Protein AF-N9EVB0-F1 (afdb_monomer)

Solvent-accessible surface area (backbone atoms only — not comparable to full-atom values): 4723 Å² total; per-residue (Å²): 132,90,76,74,54,53,66,58,54,42,51,51,51,54,52,56,45,66,67,43,93,84,57,57,87,90,66,48,76,76,45,56,46,70,48,97,85,66,48,76,46,75,40,50,82,56,63,84,41,63,71,58,44,53,51,50,52,53,45,47,62,72,48,39,70,71,47,47,70,69,62,61,76,77,121

Organism: NCBI:txid981324

Radius of gyration: 12.38 Å; Cα contacts (8 Å, |Δi|>4): 60; chains: 1; bounding box: 31×21×31 Å

Secondary structure (DSSP, 8-state):
-----HHHHHHHHHHHHTTSTT--TT--EEEEEE-TTS-EEEEETTTT-HHHHHHHHHHHHHHHHHHHHHHS---

Nearest PDB structures (foldseek):
  5zum-assembly1_B  TM=2.848E-01  e=5.447E+00  Corallococcus sp. EGB

Mean predicted aligned error: 7.47 Å

Foldseek 3Di:
DPPPPFVVVQVVLQVQLVPDPPRDPQWHFPGWDQDPVRDIDTDTPPCVPVVSVVVVVVSCVVCVVVCCVVRVPPD

pLDDT: mean 76.23, std 13.48, range [37.97, 90.0]

Structure (mmCIF, N/CA/C/O backbone):
data_AF-N9EVB0-F1
#
_entry.id   AF-N9EVB0-F1
#
loop_
_atom_site.group_PDB
_atom_site.id
_atom_site.type_symbol
_atom_site.label_atom_id
_atom_site.label_alt_id
_atom_site.label_comp_id
_atom_site.label_asym_id
_atom_site.label_entity_id
_atom_site.label_seq_id
_atom_site.pdbx_PDB_ins_code
_atom_site.Cartn_x
_atom_site.Cartn_y
_atom_site.Cartn_z
_atom_site.occupancy
_atom_site.B_iso_or_equiv
_atom_site.auth_seq_id
_atom_site.auth_comp_id
_atom_site.auth_asym_id
_atom_site.auth_atom_id
_atom_site.pdbx_PDB_model_num
ATOM 1 N N . MET A 1 1 ? 17.632 -1.315 -17.474 1.00 38.94 1 MET A N 1
ATOM 2 C CA . MET A 1 1 ? 16.405 -1.358 -16.651 1.00 38.94 1 MET A CA 1
ATOM 3 C C . MET A 1 1 ? 16.826 -1.378 -15.195 1.00 38.94 1 MET A C 1
ATOM 5 O O . MET A 1 1 ? 17.370 -2.383 -14.757 1.00 38.94 1 MET A O 1
ATOM 9 N N . GLN A 1 2 ? 16.673 -0.264 -14.474 1.00 45.03 2 GLN A N 1
ATOM 10 C CA . GLN A 1 2 ? 16.782 -0.289 -13.015 1.00 45.03 2 GLN A CA 1
ATOM 11 C C . GLN A 1 2 ? 15.582 -1.091 -12.512 1.00 45.03 2 GLN A C 1
ATOM 13 O O . GLN A 1 2 ? 14.464 -0.589 -12.478 1.00 45.03 2 GLN A O 1
ATOM 18 N N . SER A 1 3 ? 15.797 -2.374 -12.226 1.00 51.75 3 SER A N 1
ATOM 19 C CA . SER A 1 3 ? 14.828 -3.178 -11.493 1.00 51.75 3 SER A CA 1
ATOM 20 C C . SER A 1 3 ? 14.794 -2.606 -10.087 1.00 51.75 3 SER A C 1
ATOM 22 O O . SER A 1 3 ? 15.601 -2.995 -9.247 1.00 51.75 3 SER A O 1
ATOM 24 N N . ILE A 1 4 ? 13.920 -1.634 -9.842 1.00 57.84 4 ILE A N 1
ATOM 25 C CA . ILE A 1 4 ? 13.616 -1.232 -8.477 1.00 57.84 4 ILE A CA 1
ATOM 26 C C . ILE A 1 4 ? 13.156 -2.499 -7.770 1.00 57.84 4 ILE A C 1
ATOM 28 O O . ILE A 1 4 ? 12.217 -3.166 -8.208 1.00 57.84 4 ILE A O 1
ATOM 32 N N . GLU A 1 5 ? 13.913 -2.911 -6.755 1.00 71.75 5 GLU A N 1
ATOM 33 C CA . GLU A 1 5 ? 13.624 -4.141 -6.041 1.00 71.75 5 GLU A CA 1
ATOM 34 C C . GLU A 1 5 ? 12.234 -4.002 -5.428 1.00 71.75 5 GLU A C 1
ATOM 36 O O . GLU A 1 5 ? 12.018 -3.209 -4.515 1.00 71.75 5 GLU A O 1
ATOM 41 N N . LYS A 1 6 ? 11.285 -4.785 -5.946 1.00 76.62 6 LYS A N 1
ATOM 42 C CA . LYS A 1 6 ? 9.875 -4.826 -5.536 1.00 76.62 6 LYS A CA 1
ATOM 43 C C . LYS A 1 6 ? 9.695 -4.774 -4.013 1.00 76.62 6 LYS A C 1
ATOM 45 O O . LYS A 1 6 ? 8.814 -4.092 -3.506 1.00 76.62 6 LYS A O 1
ATOM 50 N N . LYS A 1 7 ? 10.585 -5.455 -3.281 1.00 79.56 7 LYS A N 1
ATOM 51 C CA . LYS A 1 7 ? 10.625 -5.484 -1.812 1.00 79.56 7 LYS A CA 1
ATOM 52 C C . LYS A 1 7 ? 11.006 -4.144 -1.179 1.00 7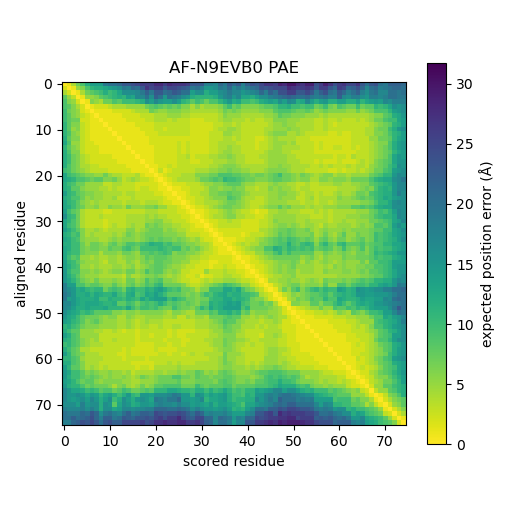9.56 7 LYS A C 1
ATOM 54 O O . LYS A 1 7 ? 10.416 -3.778 -0.170 1.00 79.56 7 LYS A O 1
ATOM 59 N N . ALA A 1 8 ? 11.976 -3.431 -1.747 1.00 82.38 8 ALA A N 1
ATOM 60 C CA . ALA A 1 8 ? 12.380 -2.114 -1.266 1.00 82.38 8 ALA A CA 1
ATOM 61 C C . ALA A 1 8 ? 11.260 -1.091 -1.491 1.00 82.38 8 ALA A C 1
ATOM 63 O O . ALA A 1 8 ? 10.930 -0.343 -0.577 1.00 82.38 8 ALA A O 1
ATOM 64 N N . LEU A 1 9 ? 10.614 -1.134 -2.663 1.00 82.38 9 LEU A N 1
ATOM 65 C CA . LEU A 1 9 ? 9.452 -0.294 -2.956 1.00 82.38 9 LEU A CA 1
ATOM 66 C C . LEU A 1 9 ? 8.279 -0.591 -2.014 1.00 82.38 9 LE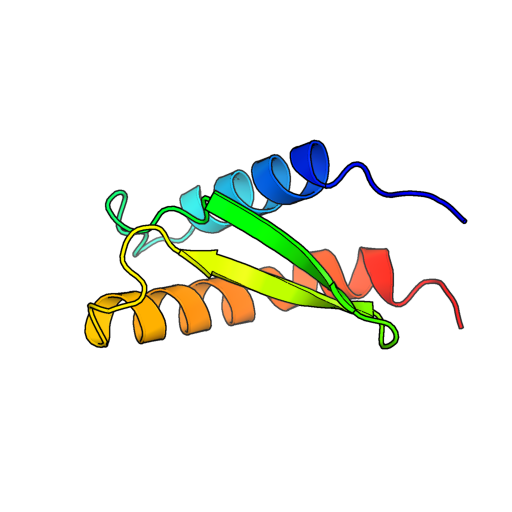U A C 1
ATOM 68 O O . LEU A 1 9 ? 7.695 0.328 -1.452 1.00 82.38 9 LEU A O 1
ATOM 72 N N . LEU A 1 10 ? 7.971 -1.870 -1.791 1.00 86.69 10 LEU A N 1
ATOM 73 C CA . LEU A 1 10 ? 6.933 -2.291 -0.850 1.00 86.69 10 LEU A CA 1
ATOM 74 C C . LEU A 1 10 ? 7.195 -1.773 0.572 1.00 86.69 10 LEU A C 1
ATOM 76 O O . LEU A 1 10 ? 6.270 -1.326 1.251 1.00 86.69 10 LEU A O 1
ATOM 80 N N . ALA A 1 11 ? 8.445 -1.855 1.033 1.00 87.31 11 ALA A N 1
ATOM 81 C CA . ALA A 1 11 ? 8.835 -1.366 2.350 1.00 87.31 11 ALA A CA 1
ATOM 82 C C . ALA A 1 11 ? 8.717 0.160 2.442 1.00 87.31 11 ALA A C 1
ATOM 84 O O . ALA A 1 11 ? 8.215 0.667 3.440 1.00 87.31 11 ALA A O 1
ATOM 85 N N . GLU A 1 12 ? 9.130 0.880 1.397 1.00 87.38 12 GLU A N 1
ATOM 86 C CA . GLU A 1 12 ? 9.039 2.340 1.335 1.00 87.38 12 GLU A CA 1
ATOM 87 C C . GLU A 1 12 ? 7.578 2.812 1.324 1.00 87.38 12 GLU A C 1
ATOM 89 O O . GLU A 1 12 ? 7.215 3.689 2.099 1.00 87.38 12 GLU A O 1
ATOM 94 N N . ILE A 1 13 ? 6.712 2.169 0.536 1.00 87.19 13 ILE A N 1
ATOM 95 C CA . ILE A 1 13 ? 5.273 2.466 0.502 1.00 87.19 13 ILE A CA 1
ATOM 96 C C . ILE A 1 13 ? 4.635 2.239 1.874 1.00 87.19 13 ILE A C 1
ATOM 98 O O . ILE A 1 13 ? 4.009 3.149 2.409 1.00 87.19 13 ILE A O 1
ATOM 102 N N . ASN A 1 14 ? 4.826 1.062 2.482 1.00 87.81 14 ASN A N 1
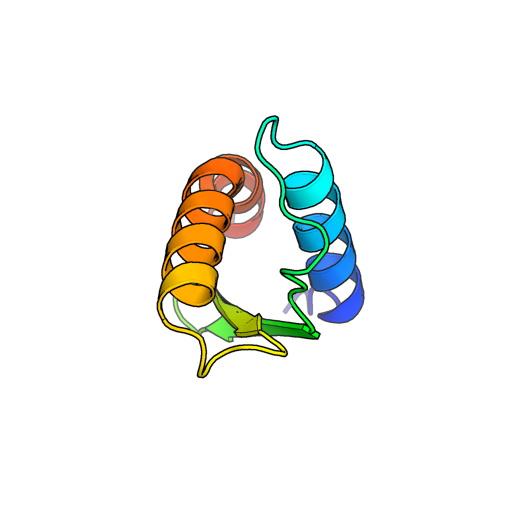ATOM 103 C CA . ASN A 1 14 ? 4.263 0.788 3.809 1.00 87.81 14 ASN A CA 1
ATOM 104 C C . ASN A 1 14 ? 4.816 1.754 4.873 1.00 87.81 14 ASN A C 1
ATOM 106 O O . ASN A 1 14 ? 4.089 2.151 5.782 1.00 87.81 14 ASN A O 1
ATOM 110 N N . PHE A 1 15 ? 6.082 2.163 4.754 1.00 90.00 15 PHE A N 1
ATOM 111 C CA . PHE A 1 15 ? 6.679 3.151 5.645 1.00 90.00 15 PHE A CA 1
ATOM 112 C C . PHE A 1 15 ? 6.039 4.534 5.490 1.00 90.00 15 PHE A C 1
ATOM 114 O O . PHE A 1 15 ? 5.699 5.147 6.499 1.0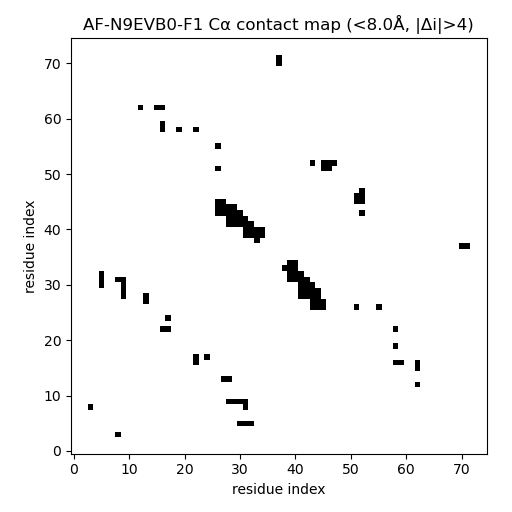0 90.00 15 PHE A O 1
ATOM 121 N N . GLU A 1 16 ? 5.830 5.022 4.267 1.00 88.56 16 GLU A N 1
ATOM 122 C CA . GLU A 1 16 ? 5.180 6.319 4.050 1.00 88.56 16 GLU A CA 1
ATOM 123 C C . GLU A 1 16 ? 3.705 6.304 4.471 1.00 88.56 16 GLU A C 1
ATOM 125 O O .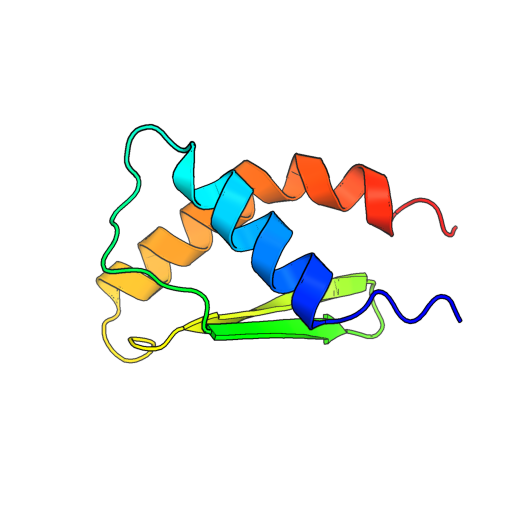 GLU A 1 16 ? 3.268 7.215 5.174 1.00 88.56 16 GLU A O 1
ATOM 130 N N . ILE A 1 17 ? 2.960 5.240 4.150 1.00 88.31 17 ILE A N 1
ATOM 131 C CA . ILE A 1 17 ? 1.565 5.078 4.590 1.00 88.31 17 ILE A CA 1
ATOM 132 C C . ILE A 1 17 ? 1.471 5.090 6.122 1.00 88.31 17 ILE A C 1
ATOM 134 O O . ILE A 1 17 ? 0.582 5.731 6.678 1.00 88.31 17 ILE A O 1
ATOM 138 N N . SER A 1 18 ? 2.425 4.461 6.822 1.00 89.06 18 SER A N 1
ATOM 139 C CA . SER A 1 18 ? 2.435 4.421 8.293 1.00 89.06 18 SER A CA 1
ATOM 140 C C . SER A 1 18 ? 2.586 5.790 8.969 1.00 89.06 18 SER A C 1
ATOM 142 O O . SER A 1 18 ? 2.315 5.915 10.163 1.00 89.06 18 SER A O 1
ATOM 144 N N . LYS A 1 19 ? 3.016 6.822 8.229 1.00 89.44 19 LYS A N 1
ATOM 145 C CA . LYS A 1 19 ? 3.141 8.200 8.731 1.00 89.44 19 LYS A CA 1
ATOM 146 C C . LYS A 1 19 ? 1.855 9.009 8.578 1.00 89.44 19 LYS A C 1
ATOM 148 O O . LYS A 1 19 ? 1.782 10.118 9.113 1.00 89.44 19 LYS A O 1
ATOM 153 N N . LEU A 1 20 ? 0.871 8.508 7.829 1.00 87.88 20 LEU A N 1
ATOM 154 C CA . LEU A 1 20 ? -0.397 9.200 7.636 1.00 87.88 20 LEU A CA 1
ATOM 155 C C . LEU A 1 20 ? -1.152 9.277 8.966 1.00 87.88 20 LEU A C 1
ATOM 157 O O . LEU A 1 20 ? -1.176 8.333 9.754 1.00 87.88 20 LEU A O 1
ATOM 161 N N . LYS A 1 21 ? -1.773 10.431 9.220 1.00 85.00 21 LYS A N 1
ATOM 162 C CA . LYS A 1 21 ? -2.414 10.741 10.506 1.00 85.00 21 LYS A CA 1
ATOM 163 C C . LYS A 1 21 ? -3.543 9.767 10.860 1.00 85.00 21 LYS A C 1
ATOM 165 O O . LYS A 1 21 ? -3.727 9.458 12.032 1.00 85.00 21 LYS A O 1
ATOM 170 N N . ASP A 1 22 ? -4.246 9.280 9.844 1.00 85.88 22 ASP A N 1
ATOM 171 C CA . ASP A 1 22 ? -5.399 8.390 9.969 1.00 85.88 22 ASP A CA 1
ATOM 172 C C . ASP A 1 22 ? -5.062 6.959 9.514 1.00 85.88 22 ASP A C 1
ATOM 174 O O . ASP A 1 22 ? -5.929 6.251 9.007 1.00 85.88 22 ASP A O 1
ATOM 178 N N . TYR A 1 23 ? -3.794 6.542 9.641 1.00 85.94 23 TYR A N 1
ATOM 179 C CA . TYR A 1 23 ? -3.341 5.207 9.248 1.00 85.94 23 TYR A CA 1
ATOM 180 C C . TYR A 1 23 ? -3.991 4.097 10.091 1.00 85.94 23 TYR A C 1
ATOM 182 O O . TYR A 1 23 ? -3.828 4.039 11.311 1.00 85.94 23 TYR A O 1
ATOM 190 N N . ASP A 1 24 ? -4.679 3.177 9.417 1.00 85.88 24 ASP A N 1
ATOM 191 C CA . ASP A 1 24 ? -5.204 1.941 9.985 1.00 85.88 24 ASP A CA 1
ATOM 192 C C . ASP A 1 24 ? -4.158 0.813 9.840 1.00 85.88 24 ASP A C 1
ATOM 194 O O . ASP A 1 24 ? -3.896 0.354 8.724 1.00 85.88 24 ASP A O 1
ATOM 198 N N . PRO A 1 25 ? -3.585 0.296 10.945 1.00 84.06 25 PRO A N 1
ATOM 199 C CA . PRO A 1 25 ? -2.573 -0.760 10.905 1.00 84.06 25 PRO A CA 1
ATOM 200 C C . PRO A 1 25 ? -3.099 -2.117 10.414 1.00 84.06 25 PRO A C 1
ATOM 202 O O . PRO A 1 25 ? -2.308 -3.032 10.185 1.00 84.06 25 PRO A O 1
ATOM 205 N N . THR A 1 26 ? -4.417 -2.284 10.266 1.00 84.31 26 THR A N 1
ATOM 206 C CA . THR A 1 26 ? -5.021 -3.482 9.663 1.00 84.31 26 THR A CA 1
ATOM 207 C C . THR A 1 26 ? -4.964 -3.468 8.133 1.00 84.31 26 THR A C 1
ATOM 209 O O . THR A 1 26 ? -5.229 -4.494 7.494 1.00 84.31 26 THR A O 1
ATOM 212 N N . ILE A 1 27 ? -4.608 -2.326 7.538 1.00 82.06 27 ILE A N 1
ATOM 213 C CA . ILE A 1 27 ? -4.393 -2.166 6.104 1.00 82.06 27 ILE A CA 1
ATOM 214 C C . ILE A 1 27 ? -2.910 -2.357 5.826 1.00 82.06 27 ILE A C 1
ATOM 216 O O . ILE A 1 27 ? -2.087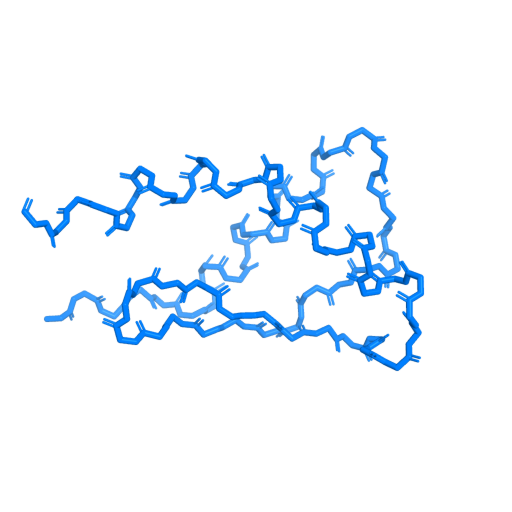 -1.487 6.087 1.00 82.06 27 ILE A O 1
ATOM 220 N N . GLN A 1 28 ? -2.577 -3.518 5.270 1.00 78.06 28 GLN A N 1
ATOM 221 C CA . GLN A 1 28 ? -1.214 -3.841 4.881 1.00 78.06 28 GLN A CA 1
ATOM 222 C C . GLN A 1 28 ? -1.156 -4.126 3.386 1.00 78.06 28 GLN A C 1
ATOM 224 O O . GLN A 1 28 ? -1.839 -5.027 2.881 1.00 78.06 28 GLN A O 1
ATOM 229 N N . ILE A 1 29 ? -0.305 -3.375 2.688 1.00 85.44 29 ILE A N 1
ATOM 230 C CA . ILE A 1 29 ? 0.058 -3.695 1.313 1.00 85.44 29 ILE A CA 1
ATOM 231 C C . ILE A 1 29 ? 1.049 -4.852 1.382 1.00 85.44 29 ILE A C 1
ATOM 233 O O . ILE A 1 29 ? 2.114 -4.742 1.994 1.00 85.44 29 ILE A O 1
ATOM 237 N N . ILE A 1 30 ? 0.662 -5.981 0.794 1.00 87.38 30 ILE A N 1
ATOM 238 C CA . ILE A 1 30 ? 1.437 -7.228 0.807 1.00 87.38 30 ILE A CA 1
ATOM 239 C C . ILE A 1 30 ? 2.298 -7.383 -0.441 1.00 87.38 30 ILE A C 1
ATOM 241 O O . ILE A 1 30 ? 3.283 -8.119 -0.416 1.00 87.38 30 ILE A O 1
ATOM 245 N N . ASP A 1 31 ? 1.934 -6.700 -1.526 1.00 85.00 31 ASP A N 1
ATOM 246 C CA . ASP A 1 31 ? 2.662 -6.761 -2.782 1.00 85.00 31 ASP A CA 1
ATOM 247 C C . ASP A 1 31 ? 2.426 -5.505 -3.626 1.00 85.00 31 ASP A C 1
ATOM 249 O O . ASP A 1 31 ? 1.388 -4.858 -3.502 1.00 85.00 31 ASP A O 1
ATOM 253 N N . VAL A 1 32 ? 3.385 -5.169 -4.490 1.00 84.38 32 VAL A N 1
ATOM 254 C CA . VAL A 1 32 ? 3.307 -4.017 -5.407 1.00 84.38 32 VAL A CA 1
ATOM 255 C C . VAL A 1 32 ? 3.916 -4.351 -6.761 1.00 84.38 32 VAL A C 1
ATOM 257 O O . VAL A 1 32 ? 4.955 -5.000 -6.820 1.00 84.38 32 VAL A O 1
ATOM 260 N N . SER A 1 33 ? 3.331 -3.901 -7.863 1.00 80.50 33 SER A N 1
ATOM 261 C CA . SER A 1 33 ? 3.927 -4.015 -9.197 1.00 80.50 33 SER A CA 1
ATOM 262 C C . SER A 1 33 ? 3.920 -2.679 -9.909 1.00 80.50 33 SER A C 1
ATOM 264 O O . SER A 1 33 ? 2.971 -1.924 -9.796 1.00 80.50 33 SER A O 1
ATOM 266 N N . VAL A 1 34 ? 4.972 -2.393 -10.671 1.00 78.38 34 VAL A N 1
ATOM 267 C CA . VAL A 1 34 ? 5.004 -1.216 -11.541 1.00 78.38 34 VAL A CA 1
ATOM 268 C C . VAL A 1 34 ? 4.646 -1.668 -12.949 1.00 78.38 34 VAL A C 1
ATOM 270 O O . VAL A 1 34 ? 5.309 -2.555 -13.493 1.00 78.38 34 VAL A O 1
ATOM 273 N N . ASN A 1 35 ? 3.592 -1.101 -13.529 1.00 77.44 35 ASN A N 1
ATOM 274 C CA . ASN A 1 35 ? 3.172 -1.442 -14.882 1.00 77.44 35 ASN A CA 1
ATOM 275 C C . ASN A 1 35 ? 4.002 -0.702 -15.947 1.00 77.44 35 ASN A C 1
ATOM 277 O O . ASN A 1 35 ? 4.864 0.123 -15.642 1.00 77.44 35 ASN A O 1
ATOM 281 N N . ALA A 1 36 ? 3.753 -1.005 -17.225 1.00 74.25 36 ALA A N 1
ATOM 282 C CA . ALA A 1 36 ? 4.512 -0.441 -18.347 1.00 74.25 36 ALA A CA 1
ATOM 283 C C . ALA A 1 36 ? 4.421 1.095 -18.459 1.00 74.25 36 ALA A C 1
ATOM 285 O O . ALA A 1 36 ? 5.287 1.704 -19.080 1.00 74.25 36 ALA A O 1
ATOM 286 N N . ASN A 1 37 ? 3.409 1.709 -17.838 1.00 72.75 37 ASN A N 1
ATOM 287 C CA . ASN A 1 37 ? 3.219 3.158 -17.802 1.00 72.75 37 ASN A CA 1
ATOM 288 C C . ASN A 1 37 ? 3.875 3.808 -16.571 1.00 72.75 37 ASN A C 1
ATOM 290 O O . ASN A 1 37 ? 3.711 5.005 -16.360 1.00 72.75 37 ASN A O 1
ATOM 294 N N . GLY A 1 38 ? 4.579 3.035 -15.736 1.00 70.75 38 GLY A N 1
ATOM 295 C CA . GLY A 1 38 ? 5.186 3.531 -14.502 1.00 70.75 38 GLY A CA 1
ATOM 296 C C . GLY A 1 38 ? 4.208 3.680 -13.333 1.00 70.75 38 GLY A C 1
ATOM 297 O O . GLY A 1 38 ? 4.600 4.217 -12.300 1.00 70.75 38 GLY A O 1
ATOM 298 N N . LEU A 1 39 ? 2.962 3.206 -13.465 1.00 74.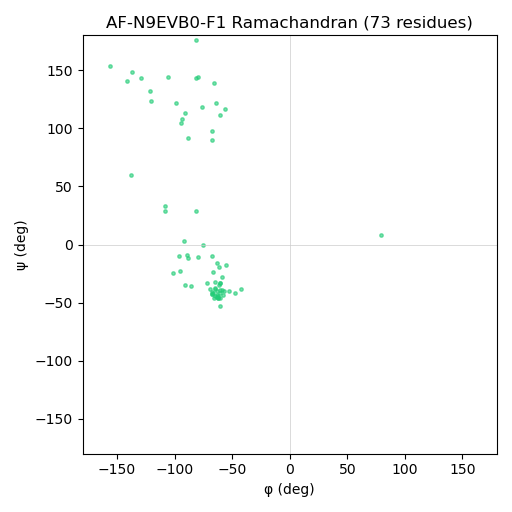75 39 LEU A N 1
ATOM 299 C CA . LEU A 1 39 ? 1.988 3.239 -12.371 1.00 74.75 39 LEU A CA 1
ATOM 300 C C . LEU A 1 39 ? 2.222 2.069 -11.417 1.00 74.75 39 LEU A C 1
ATOM 302 O O . LEU A 1 39 ? 2.554 0.966 -11.854 1.00 74.75 39 LEU A O 1
ATOM 306 N N . ILE A 1 40 ? 2.023 2.318 -10.125 1.00 77.38 40 ILE A N 1
ATOM 307 C CA . ILE A 1 40 ? 2.186 1.326 -9.063 1.00 77.38 40 ILE A CA 1
ATOM 308 C C . ILE A 1 40 ? 0.830 0.673 -8.786 1.00 77.38 40 ILE A C 1
ATOM 310 O O . ILE A 1 40 ? -0.050 1.279 -8.181 1.00 77.38 40 ILE A O 1
ATOM 314 N N . ASP A 1 41 ? 0.679 -0.580 -9.192 1.00 81.00 41 ASP A N 1
ATOM 315 C CA . ASP A 1 41 ? -0.386 -1.454 -8.721 1.00 81.00 41 ASP A CA 1
ATOM 316 C C . ASP A 1 41 ? 0.001 -2.018 -7.346 1.00 81.00 41 ASP A C 1
ATOM 318 O O . ASP A 1 41 ? 1.168 -2.321 -7.084 1.00 81.00 41 ASP A O 1
ATOM 322 N N . TYR A 1 42 ? -0.971 -2.195 -6.459 1.00 80.88 42 TYR A N 1
ATOM 323 C CA . TYR A 1 42 ? -0.752 -2.705 -5.107 1.00 80.88 42 TYR A CA 1
ATOM 324 C C . TYR A 1 42 ? -1.812 -3.733 -4.733 1.00 80.88 42 TYR A C 1
ATOM 326 O O . TYR A 1 42 ? -2.962 -3.674 -5.167 1.00 80.88 42 TYR A O 1
ATOM 334 N N . PHE A 1 43 ? -1.405 -4.686 -3.903 1.00 83.38 43 PHE A N 1
ATOM 335 C CA . PHE A 1 43 ? -2.230 -5.801 -3.468 1.00 83.38 43 PHE A CA 1
ATOM 336 C C . PHE A 1 43 ? -2.342 -5.784 -1.948 1.00 83.38 43 PHE A C 1
ATOM 338 O O . PHE A 1 43 ? -1.344 -5.666 -1.234 1.00 83.38 43 PHE A O 1
ATOM 345 N N . LEU A 1 44 ? -3.572 -5.914 -1.458 1.00 83.62 44 LEU A N 1
ATOM 346 C CA . LEU A 1 44 ? -3.913 -5.875 -0.039 1.00 83.62 44 LEU A CA 1
ATOM 347 C C . LEU A 1 44 ? -4.241 -7.280 0.456 1.00 83.62 44 LEU A C 1
ATOM 349 O O . LEU A 1 44 ? -4.903 -8.053 -0.239 1.00 83.62 44 LEU A O 1
ATOM 353 N N . SER A 1 45 ? -3.865 -7.585 1.698 1.00 76.12 45 SER A N 1
ATOM 354 C CA . SER A 1 45 ? -4.292 -8.826 2.362 1.00 76.12 45 SER A CA 1
ATOM 355 C C . SER A 1 45 ? -5.818 -8.924 2.496 1.00 76.12 45 SER A C 1
ATOM 357 O O . SER A 1 45 ? -6.382 -10.009 2.377 1.00 76.12 45 SER A O 1
ATOM 359 N N . ASN A 1 46 ? -6.488 -7.781 2.670 1.00 72.31 46 ASN A N 1
ATOM 360 C CA . ASN A 1 46 ? -7.925 -7.669 2.932 1.00 72.31 46 ASN A CA 1
ATOM 361 C C . ASN A 1 46 ? -8.711 -7.112 1.730 1.00 72.31 46 ASN A C 1
ATOM 363 O O . ASN A 1 46 ? -9.700 -6.409 1.908 1.00 72.31 46 ASN A O 1
ATOM 367 N N . GLN A 1 47 ? -8.289 -7.411 0.496 1.00 67.06 47 GLN A N 1
ATOM 368 C CA . GLN A 1 47 ? -8.863 -6.851 -0.744 1.00 67.06 47 GLN A CA 1
ATOM 369 C C . GLN A 1 47 ? -10.388 -7.036 -0.926 1.00 67.06 47 GLN A C 1
ATOM 371 O O . GLN A 1 47 ? -10.999 -6.337 -1.729 1.00 67.06 47 GLN A O 1
ATOM 376 N N . TYR A 1 48 ? -11.012 -7.958 -0.187 1.00 72.19 48 TYR A N 1
ATOM 377 C CA . TYR A 1 48 ? -12.460 -8.205 -0.224 1.00 72.19 48 TYR A CA 1
ATOM 378 C C . TYR A 1 48 ? -13.260 -7.350 0.773 1.00 72.19 48 TYR A C 1
ATOM 380 O O . TYR A 1 48 ? -14.488 -7.327 0.718 1.00 72.19 48 TYR A O 1
ATOM 388 N N . GLU A 1 49 ? -12.591 -6.625 1.671 1.00 75.81 49 GLU A N 1
ATOM 389 C CA . GLU A 1 49 ? -13.216 -5.652 2.563 1.00 75.81 49 GLU A CA 1
ATOM 390 C C . GLU A 1 49 ? -13.257 -4.286 1.869 1.00 75.81 49 GLU A C 1
ATOM 392 O O . GLU A 1 49 ? -12.317 -3.495 1.963 1.00 75.81 49 GLU A O 1
ATOM 397 N N . SER A 1 50 ? -14.354 -3.993 1.160 1.00 74.50 50 SER A N 1
ATOM 398 C CA . SER A 1 50 ? -14.492 -2.761 0.366 1.00 74.50 50 SER A CA 1
ATOM 399 C C . SER A 1 50 ? -14.094 -1.471 1.106 1.00 74.50 50 SER A C 1
ATOM 401 O O . SER A 1 50 ? -13.385 -0.671 0.502 1.00 74.50 50 SER A O 1
ATOM 403 N N . PRO A 1 51 ? -14.443 -1.252 2.394 1.00 80.06 51 PRO A N 1
ATOM 404 C CA . PRO A 1 51 ? -14.020 -0.047 3.116 1.00 80.06 51 PRO A CA 1
ATOM 405 C C . PRO A 1 51 ? -12.497 0.093 3.235 1.00 80.06 51 PRO A C 1
ATOM 407 O O . PRO A 1 51 ? -11.966 1.188 3.076 1.00 80.06 51 PRO A O 1
ATOM 410 N N . LYS A 1 52 ? -11.781 -1.016 3.458 1.00 79.12 52 LYS A N 1
ATOM 411 C CA . LYS A 1 52 ? -10.315 -1.019 3.568 1.00 79.12 52 LYS A CA 1
ATOM 412 C C . LYS A 1 52 ? -9.640 -0.797 2.222 1.00 79.12 52 LYS A C 1
ATOM 414 O O . LYS A 1 52 ? -8.590 -0.170 2.170 1.00 79.12 52 LYS A O 1
ATOM 419 N N . LEU A 1 53 ? -10.245 -1.281 1.137 1.00 80.38 53 LEU A N 1
ATOM 420 C CA . LEU A 1 53 ? -9.770 -0.995 -0.214 1.00 80.38 53 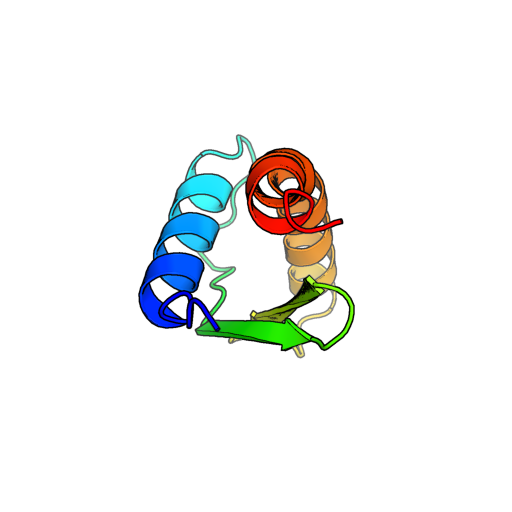LEU A CA 1
ATOM 421 C C . LEU A 1 53 ? -9.843 0.508 -0.521 1.00 80.38 53 LEU A C 1
ATOM 423 O O . LEU A 1 53 ? -8.868 1.064 -1.015 1.00 80.38 53 LEU A O 1
ATOM 427 N N . PHE A 1 54 ? -10.960 1.168 -0.196 1.00 82.75 54 PHE A N 1
ATOM 428 C CA . PHE A 1 54 ? -11.098 2.618 -0.384 1.00 82.75 54 PHE A CA 1
ATOM 429 C C . PHE A 1 54 ? -10.092 3.408 0.452 1.00 82.75 54 PHE A C 1
ATOM 431 O O . PHE A 1 54 ? -9.436 4.301 -0.073 1.00 82.75 54 PHE A O 1
ATOM 438 N N . LEU A 1 55 ? -9.903 3.035 1.718 1.00 85.44 55 LEU A N 1
ATOM 439 C CA . LEU A 1 55 ? -8.936 3.706 2.585 1.00 85.44 55 LEU A CA 1
ATOM 440 C C . LEU A 1 55 ? -7.490 3.511 2.086 1.00 85.44 55 LEU A C 1
ATOM 442 O O . LEU A 1 55 ? -6.692 4.442 2.090 1.00 85.44 55 LEU A O 1
ATOM 446 N N . ALA A 1 56 ? -7.159 2.321 1.576 1.00 83.00 56 ALA A N 1
ATOM 447 C CA . ALA A 1 56 ? -5.864 2.063 0.952 1.00 83.00 56 ALA A CA 1
ATOM 448 C C . ALA A 1 56 ? -5.646 2.884 -0.332 1.00 83.00 56 ALA A C 1
ATOM 450 O O . ALA A 1 56 ? -4.534 3.355 -0.561 1.00 83.00 56 ALA A O 1
ATOM 451 N N . LEU A 1 57 ? -6.692 3.080 -1.145 1.00 83.00 57 LEU A N 1
ATOM 452 C CA . LEU A 1 57 ? -6.655 3.969 -2.313 1.00 83.00 57 LEU A CA 1
ATOM 453 C C . LEU A 1 57 ? -6.352 5.414 -1.898 1.00 83.00 57 LEU A C 1
ATOM 455 O O . LEU A 1 57 ? -5.464 6.032 -2.482 1.00 83.00 57 LEU A O 1
ATOM 459 N N . GLU A 1 58 ? -7.017 5.919 -0.856 1.00 86.19 58 GLU A N 1
ATOM 460 C CA . GLU A 1 58 ? -6.763 7.262 -0.316 1.00 86.19 58 GLU A CA 1
ATOM 461 C C . GLU A 1 58 ? -5.340 7.407 0.234 1.00 86.19 58 GLU A C 1
ATOM 463 O O . GLU A 1 58 ? -4.701 8.443 0.039 1.00 86.19 58 GLU A O 1
ATOM 468 N N . TYR A 1 59 ? -4.812 6.382 0.909 1.00 87.44 59 TYR A N 1
ATOM 469 C CA . TYR A 1 59 ? -3.424 6.395 1.370 1.00 87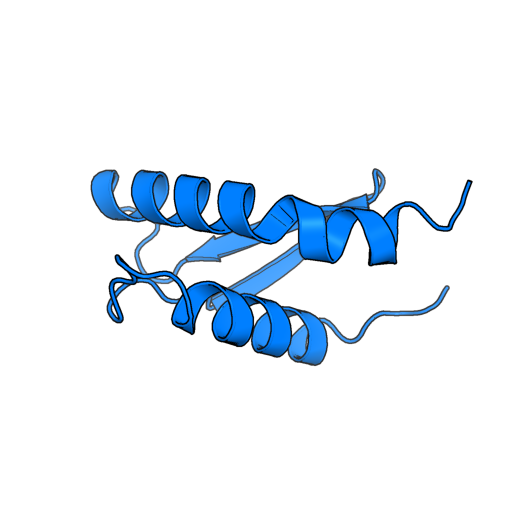.44 59 TYR A CA 1
ATOM 470 C C . TYR A 1 59 ? -2.450 6.462 0.203 1.00 87.44 59 TYR A C 1
ATOM 472 O O . TYR A 1 59 ? -1.518 7.262 0.240 1.00 87.44 59 TYR A O 1
ATOM 480 N N . MET A 1 60 ? -2.682 5.652 -0.833 1.00 83.31 60 MET A N 1
ATOM 481 C CA . MET A 1 60 ? -1.844 5.625 -2.027 1.00 83.31 60 MET A CA 1
ATOM 482 C C . MET A 1 60 ? -1.872 6.963 -2.763 1.00 83.31 60 MET A C 1
ATOM 484 O O . MET A 1 60 ? -0.805 7.456 -3.099 1.00 83.31 60 MET A O 1
ATOM 488 N N . GLU A 1 61 ? -3.034 7.596 -2.933 1.00 84.38 61 GLU A N 1
ATOM 489 C CA . GLU A 1 61 ? -3.145 8.940 -3.523 1.00 84.38 61 GLU A CA 1
ATOM 490 C C . GLU A 1 61 ? -2.381 9.990 -2.700 1.00 84.38 61 GLU A C 1
ATOM 492 O O . GLU A 1 61 ? -1.644 10.816 -3.246 1.00 84.38 61 GLU A O 1
ATOM 497 N N . GLN A 1 62 ? -2.483 9.916 -1.369 1.00 84.56 62 GLN A N 1
ATOM 498 C CA . GLN A 1 62 ? -1.762 10.821 -0.478 1.00 84.56 62 GLN A CA 1
ATOM 499 C C . GLN A 1 62 ? -0.250 10.662 -0.561 1.00 84.56 62 GLN A C 1
ATOM 501 O O . GLN A 1 62 ? 0.440 11.658 -0.394 1.00 84.56 62 GLN A O 1
ATOM 506 N N . ILE A 1 63 ? 0.284 9.468 -0.823 1.00 84.19 63 ILE A N 1
ATOM 507 C CA . ILE A 1 63 ? 1.734 9.257 -0.965 1.00 84.19 63 ILE A CA 1
ATOM 508 C C . ILE A 1 63 ? 2.201 9.275 -2.425 1.00 84.19 63 ILE A C 1
ATOM 510 O O . ILE A 1 63 ? 3.404 9.320 -2.665 1.00 84.19 63 ILE A O 1
ATOM 514 N N . ASP A 1 64 ? 1.289 9.270 -3.402 1.00 79.00 64 ASP A N 1
ATOM 515 C CA . ASP A 1 64 ? 1.612 9.134 -4.828 1.00 79.00 64 ASP A CA 1
ATOM 516 C C . ASP A 1 64 ? 2.582 10.227 -5.283 1.00 79.00 64 ASP A C 1
ATOM 518 O O . ASP A 1 64 ? 3.569 9.954 -5.961 1.00 79.00 64 ASP A O 1
ATOM 522 N N . HIS A 1 65 ? 2.403 11.458 -4.798 1.00 75.94 65 HIS A N 1
ATOM 523 C CA . HIS A 1 65 ? 3.297 12.581 -5.090 1.00 75.94 65 HIS A CA 1
ATOM 524 C C . HIS A 1 65 ? 4.765 12.343 -4.666 1.00 75.94 65 HIS A C 1
ATOM 526 O O . HIS A 1 65 ? 5.679 12.882 -5.296 1.00 75.94 65 HIS A O 1
ATOM 532 N N . ILE A 1 66 ? 5.011 11.522 -3.636 1.00 76.81 66 ILE A N 1
ATOM 533 C CA . ILE A 1 66 ? 6.358 11.141 -3.171 1.00 76.81 66 ILE A CA 1
ATOM 534 C C . ILE A 1 66 ? 7.035 10.243 -4.213 1.00 76.81 66 ILE A C 1
ATOM 536 O O . ILE A 1 66 ? 8.235 10.362 -4.479 1.00 76.81 66 ILE A O 1
ATOM 540 N N . PHE A 1 67 ? 6.255 9.360 -4.836 1.00 70.88 67 PHE A N 1
ATOM 541 C CA . PHE A 1 67 ? 6.750 8.366 -5.779 1.00 70.88 67 PHE A CA 1
ATOM 542 C C . PHE A 1 67 ? 6.733 8.875 -7.224 1.00 70.88 67 PHE A C 1
ATOM 544 O O . PHE A 1 67 ? 7.690 8.614 -7.955 1.00 70.88 67 PHE A O 1
ATOM 551 N N . GLN A 1 68 ? 5.760 9.694 -7.630 1.00 63.31 68 GLN A N 1
ATOM 552 C CA . GLN A 1 68 ? 5.721 10.314 -8.958 1.00 63.31 68 GLN A CA 1
ATOM 553 C C . GLN A 1 68 ? 7.033 11.045 -9.284 1.00 63.31 68 GLN A C 1
ATOM 555 O O . GLN A 1 68 ? 7.556 10.884 -10.381 1.00 63.31 68 GLN A O 1
ATOM 560 N N . GLY A 1 69 ? 7.653 11.755 -8.332 1.00 54.50 69 GLY A N 1
ATOM 561 C CA . GLY A 1 69 ? 8.959 12.404 -8.545 1.00 54.50 69 GLY A CA 1
ATOM 562 C C . GLY A 1 69 ? 10.143 11.438 -8.746 1.00 54.50 69 GLY A C 1
ATOM 563 O O . GLY A 1 69 ? 11.146 11.802 -9.364 1.00 54.50 69 GLY A O 1
ATOM 564 N N . LYS A 1 70 ? 10.029 10.202 -8.248 1.00 53.72 70 LYS A N 1
ATOM 565 C CA . LYS A 1 70 ? 11.037 9.134 -8.359 1.00 53.72 70 LYS A CA 1
ATOM 566 C C . LYS A 1 70 ? 10.908 8.341 -9.666 1.00 53.72 70 LYS A C 1
ATOM 568 O O . LYS A 1 70 ? 11.934 7.970 -10.231 1.00 53.72 70 LYS A O 1
ATOM 573 N N . TYR A 1 71 ? 9.684 8.118 -10.155 1.00 52.06 71 TYR A N 1
ATOM 574 C CA . TYR A 1 71 ? 9.409 7.289 -11.341 1.00 52.06 71 TYR A CA 1
ATOM 575 C C . TYR A 1 71 ? 9.137 8.090 -12.630 1.00 52.06 71 TYR A C 1
ATOM 577 O O . TYR A 1 71 ? 9.450 7.585 -13.704 1.00 52.06 71 TYR A O 1
ATOM 585 N N . ASN A 1 72 ? 8.683 9.356 -12.562 1.00 44.38 72 ASN A N 1
ATOM 586 C CA . ASN A 1 72 ? 8.564 10.235 -13.748 1.00 44.38 72 ASN A CA 1
ATOM 587 C C . ASN A 1 72 ? 9.905 10.782 -14.255 1.00 44.38 72 ASN A C 1
ATOM 589 O O . ASN A 1 72 ? 9.942 11.497 -15.253 1.00 44.38 72 ASN A O 1
ATOM 593 N N . ARG A 1 73 ? 11.036 10.461 -13.617 1.00 37.97 73 ARG A N 1
ATOM 594 C CA . ARG A 1 73 ? 12.360 10.931 -14.058 1.00 37.97 73 ARG A CA 1
ATOM 595 C C . ARG A 1 73 ? 12.954 10.097 -15.204 1.00 37.97 73 ARG A C 1
ATOM 597 O O . ARG A 1 73 ? 14.173 9.981 -15.309 1.00 37.97 73 ARG A O 1
ATOM 604 N N . ILE A 1 74 ? 12.097 9.504 -16.035 1.00 44.41 74 ILE A N 1
ATOM 605 C CA . ILE A 1 74 ? 12.468 8.787 -17.259 1.00 44.41 74 ILE A CA 1
ATOM 606 C C . ILE A 1 74 ? 11.482 9.160 -18.374 1.00 44.41 74 ILE A C 1
ATOM 608 O O . ILE A 1 74 ? 10.791 8.299 -18.901 1.00 44.41 74 ILE A O 1
ATOM 612 N N . TYR A 1 75 ? 11.405 10.444 -18.716 1.00 38.31 75 TYR A N 1
ATOM 613 C CA . TYR A 1 75 ? 11.076 10.892 -20.070 1.00 38.31 75 TYR A CA 1
ATOM 614 C C . TYR A 1 75 ? 11.836 12.181 -20.371 1.00 38.31 75 TYR A C 1
ATOM 616 O O . TYR A 1 75 ? 11.899 13.051 -19.472 1.00 38.31 75 TYR A O 1
#

Sequence (75 aa):
MQSIEKKALLAEINFEISKLKDYDPTIQIIDVSVNANGLIDYFLSNQYESPKLFLALEYMEQIDHIFQGKYNRIY